Protein AF-A0A3A6Q9D6-F1 (afdb_monomer_lite)

Secondary structure (DSSP, 8-state):
--EEEEE-TTSBEEEEESSPPSSSS-EEE--GGGG-----TTEEEEEEE-TTPPPPTTS-----SSEEEEEEE-

Structure (mmCIF, N/CA/C/O backbone):
data_AF-A0A3A6Q9D6-F1
#
_entry.id   AF-A0A3A6Q9D6-F1
#
loop_
_atom_site.group_PDB
_atom_site.id
_atom_site.type_symbol
_atom_site.label_atom_id
_atom_site.label_alt_id
_atom_site.label_comp_id
_atom_site.label_asym_id
_atom_site.label_entity_id
_atom_site.label_seq_id
_atom_site.pdbx_PDB_ins_code
_atom_site.Cartn_x
_atom_site.Cartn_y
_atom_site.Cartn_z
_atom_site.occupancy
_atom_site.B_iso_or_equiv
_atom_site.auth_seq_id
_atom_site.auth_comp_id
_atom_site.auth_asym_id
_atom_site.auth_atom_id
_atom_site.pdbx_PDB_model_num
ATOM 1 N N . MET A 1 1 ? 1.238 9.950 10.376 1.00 72.56 1 MET A N 1
ATOM 2 C CA . MET A 1 1 ? -0.192 10.074 10.024 1.00 72.56 1 MET A CA 1
ATOM 3 C C . MET A 1 1 ? -0.635 8.689 9.607 1.00 72.56 1 MET A C 1
ATOM 5 O O . MET A 1 1 ? 0.108 8.054 8.874 1.00 72.56 1 MET A O 1
ATOM 9 N N . THR A 1 2 ? -1.738 8.197 10.150 1.00 81.56 2 THR A N 1
ATOM 10 C CA . THR A 1 2 ? -2.210 6.827 9.917 1.00 81.56 2 THR A CA 1
ATOM 11 C C . THR A 1 2 ? -3.000 6.754 8.610 1.00 81.56 2 THR A C 1
ATOM 13 O O . THR A 1 2 ? -3.704 7.707 8.270 1.00 81.56 2 THR A O 1
ATOM 16 N N . ARG A 1 3 ? -2.871 5.655 7.865 1.00 88.69 3 ARG A N 1
ATOM 17 C CA . ARG A 1 3 ? -3.733 5.322 6.724 1.00 88.69 3 ARG A CA 1
ATOM 18 C C . ARG A 1 3 ? -4.290 3.922 6.895 1.00 88.69 3 ARG A C 1
ATOM 20 O O . ARG A 1 3 ? -3.688 3.0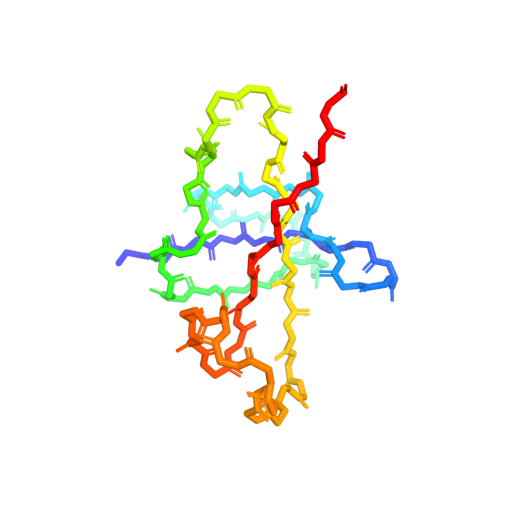89 7.559 1.00 88.69 3 ARG A O 1
ATOM 27 N N . TYR A 1 4 ? -5.413 3.678 6.245 1.00 90.75 4 TYR A N 1
ATOM 28 C CA . TYR A 1 4 ? -6.044 2.375 6.172 1.00 90.75 4 TYR A CA 1
ATOM 29 C C . TYR A 1 4 ? -5.945 1.874 4.743 1.00 90.75 4 TYR A C 1
ATOM 31 O O . TYR A 1 4 ? -6.161 2.643 3.802 1.00 90.75 4 TYR A O 1
ATOM 39 N N . ILE A 1 5 ? -5.598 0.604 4.584 1.00 91.19 5 ILE A N 1
ATOM 40 C CA . ILE A 1 5 ? -5.496 -0.047 3.281 1.00 91.19 5 ILE A CA 1
ATOM 41 C C . ILE A 1 5 ? -6.394 -1.269 3.226 1.00 91.19 5 ILE A C 1
ATOM 43 O O . ILE A 1 5 ? -6.625 -1.925 4.242 1.00 91.19 5 ILE A O 1
ATOM 47 N N . ARG A 1 6 ? -6.862 -1.588 2.025 1.00 91.88 6 ARG A N 1
ATOM 48 C CA . ARG A 1 6 ? -7.498 -2.865 1.725 1.00 91.88 6 ARG A CA 1
ATOM 49 C C . ARG A 1 6 ? -6.650 -3.605 0.706 1.00 91.88 6 ARG A C 1
ATOM 51 O O . ARG A 1 6 ? -6.128 -3.001 -0.234 1.00 91.88 6 ARG A O 1
ATOM 58 N N . THR A 1 7 ? -6.520 -4.909 0.890 1.00 88.94 7 THR A N 1
ATOM 59 C CA . THR A 1 7 ? -5.699 -5.769 0.040 1.00 88.94 7 THR A CA 1
ATOM 60 C C . THR A 1 7 ? -6.558 -6.806 -0.669 1.00 88.94 7 THR A C 1
ATOM 62 O O . THR A 1 7 ? -7.592 -7.220 -0.151 1.00 88.94 7 THR A O 1
ATOM 65 N N . ALA A 1 8 ? 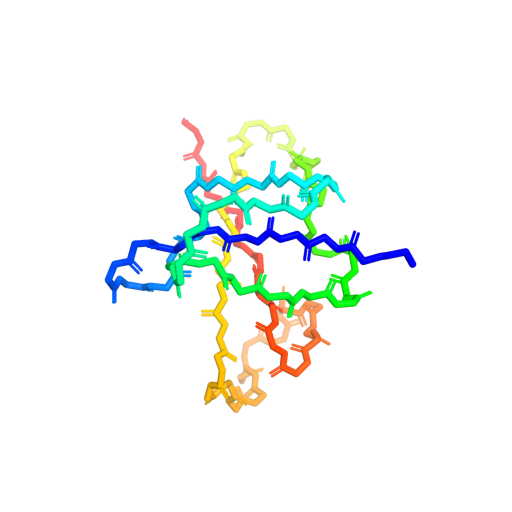-6.140 -7.217 -1.861 1.00 87.12 8 ALA A N 1
ATOM 66 C CA . ALA A 1 8 ? -6.600 -8.462 -2.463 1.00 87.12 8 ALA A CA 1
ATOM 67 C C . ALA A 1 8 ? -5.926 -9.668 -1.775 1.00 87.12 8 ALA A C 1
ATOM 69 O O . ALA A 1 8 ? -5.029 -9.496 -0.944 1.00 87.12 8 ALA A O 1
ATOM 70 N N . ASP A 1 9 ? -6.348 -10.884 -2.128 1.00 82.62 9 ASP A N 1
ATOM 71 C CA . ASP A 1 9 ? -5.830 -12.131 -1.540 1.00 82.62 9 ASP A CA 1
ATOM 72 C C . ASP A 1 9 ? -4.324 -12.345 -1.787 1.00 82.62 9 ASP A C 1
ATOM 74 O O . ASP A 1 9 ? -3.664 -13.060 -1.040 1.00 82.62 9 ASP A O 1
ATOM 78 N N . ASP A 1 10 ? -3.770 -11.712 -2.824 1.00 77.31 10 ASP A N 1
ATOM 79 C CA . ASP A 1 10 ? -2.343 -11.729 -3.170 1.00 77.31 10 ASP A CA 1
ATOM 80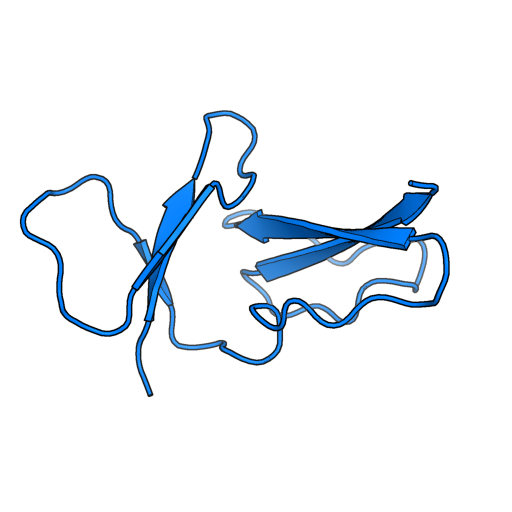 C C . ASP A 1 10 ? -1.524 -10.638 -2.450 1.00 77.31 10 ASP A C 1
ATOM 82 O O . ASP A 1 10 ? -0.343 -10.445 -2.740 1.00 77.31 10 ASP A O 1
ATOM 86 N N . GLY A 1 11 ? -2.146 -9.891 -1.532 1.00 82.25 11 GLY A N 1
ATOM 87 C CA . GLY A 1 11 ? -1.521 -8.790 -0.802 1.00 82.25 11 GLY A CA 1
ATOM 88 C C . GLY A 1 11 ? -1.468 -7.471 -1.577 1.00 82.25 11 GLY A C 1
ATOM 89 O O . GLY A 1 11 ? -1.016 -6.464 -1.027 1.00 82.25 11 GLY A O 1
ATOM 90 N N . ARG A 1 12 ? -1.946 -7.405 -2.829 1.00 85.12 12 ARG A N 1
ATOM 91 C CA . ARG A 1 12 ? -1.984 -6.152 -3.597 1.00 85.12 12 ARG A CA 1
ATOM 92 C C . ARG A 1 12 ? -2.927 -5.155 -2.938 1.00 85.12 12 ARG A C 1
ATOM 94 O O . ARG A 1 12 ? -4.092 -5.456 -2.697 1.00 85.12 12 ARG A O 1
ATOM 101 N N . ILE A 1 13 ? -2.452 -3.936 -2.710 1.00 89.12 13 ILE A N 1
ATOM 102 C CA . ILE A 1 13 ? -3.273 -2.848 -2.180 1.00 89.12 13 ILE A CA 1
ATOM 103 C C . ILE A 1 13 ? -4.251 -2.407 -3.267 1.00 89.12 13 ILE A C 1
ATOM 105 O O . ILE A 1 13 ? -3.848 -1.961 -4.344 1.00 89.12 13 ILE A O 1
ATOM 109 N N . THR A 1 14 ? -5.538 -2.551 -2.973 1.00 90.12 14 THR A N 1
ATOM 110 C CA . THR A 1 14 ? -6.645 -2.209 -3.874 1.00 90.12 14 THR A CA 1
ATOM 111 C C . THR A 1 14 ? -7.283 -0.877 -3.515 1.00 90.12 14 THR A C 1
ATOM 113 O O . THR A 1 14 ? -7.767 -0.185 -4.407 1.00 90.12 14 THR A O 1
ATOM 116 N N . ASP A 1 15 ? -7.242 -0.497 -2.237 1.00 89.81 15 ASP A N 1
ATOM 117 C CA . ASP A 1 15 ? -7.840 0.741 -1.750 1.00 89.81 15 ASP A CA 1
ATOM 118 C C . ASP A 1 15 ? -7.017 1.350 -0.605 1.00 89.81 15 ASP A C 1
ATOM 120 O O . ASP A 1 15 ? -6.325 0.639 0.132 1.00 89.81 15 ASP A O 1
ATOM 124 N N . THR A 1 16 ? -7.084 2.675 -0.466 1.00 90.00 16 THR A N 1
ATOM 125 C CA . THR A 1 16 ? -6.415 3.435 0.594 1.00 90.00 16 THR A CA 1
ATOM 126 C C . THR A 1 16 ? -7.285 4.598 1.053 1.00 90.00 16 THR A C 1
ATOM 128 O O . THR A 1 16 ? -7.729 5.398 0.229 1.00 90.00 16 THR A O 1
ATOM 131 N N . GLN A 1 17 ? -7.426 4.793 2.362 1.00 89.56 17 GLN A N 1
ATOM 132 C CA . GLN A 1 17 ? -8.148 5.940 2.913 1.00 89.56 17 GLN A CA 1
ATOM 133 C C . GLN A 1 17 ? -7.517 6.470 4.200 1.00 89.56 17 GLN A C 1
ATOM 135 O O . GLN A 1 17 ? -6.808 5.762 4.912 1.00 89.56 17 GLN A O 1
ATOM 140 N N . THR A 1 18 ? -7.736 7.752 4.480 1.00 88.81 18 THR A N 1
ATOM 141 C CA . THR A 1 18 ? -7.164 8.449 5.644 1.00 88.81 18 THR A CA 1
ATOM 142 C C . THR A 1 18 ? -8.052 8.394 6.878 1.00 88.81 18 THR A C 1
ATOM 144 O O . THR A 1 18 ? -7.536 8.391 7.991 1.00 88.81 18 THR A O 1
ATOM 147 N N . ASP A 1 19 ? -9.368 8.357 6.690 1.00 89.38 19 ASP A N 1
ATOM 148 C CA . ASP A 1 19 ? -10.330 8.254 7.784 1.00 89.38 19 ASP A CA 1
ATOM 149 C C . ASP A 1 19 ? -10.531 6.793 8.180 1.00 89.38 19 ASP A C 1
ATOM 151 O O . ASP A 1 19 ? -10.415 5.903 7.336 1.00 89.38 19 ASP A O 1
ATOM 155 N N . GLN A 1 20 ? -10.847 6.536 9.451 1.00 87.62 20 GLN A N 1
ATOM 156 C CA . GLN A 1 20 ? -11.081 5.177 9.933 1.00 87.62 20 GLN A CA 1
ATOM 157 C C . GLN A 1 20 ? -12.325 4.573 9.250 1.00 87.62 20 GLN A C 1
ATOM 159 O O . GLN A 1 20 ? -13.424 5.119 9.395 1.00 87.62 20 GLN A O 1
ATOM 164 N N . PRO A 1 21 ? -12.180 3.468 8.498 1.00 89.31 21 PRO A N 1
ATOM 165 C CA . PRO A 1 21 ? -13.294 2.817 7.822 1.00 89.31 21 PRO A CA 1
ATOM 166 C C . PRO A 1 21 ? -14.225 2.107 8.804 1.00 89.31 21 PRO A C 1
ATOM 168 O O . PRO A 1 21 ? -13.823 1.663 9.878 1.00 89.31 21 PRO A O 1
ATOM 171 N N . ALA A 1 22 ? -15.480 1.940 8.387 1.00 85.00 22 ALA A N 1
ATOM 172 C CA . ALA A 1 22 ? -16.400 1.012 9.025 1.00 85.00 22 ALA A CA 1
ATOM 173 C C . ALA A 1 22 ? -16.239 -0.370 8.368 1.00 85.00 22 ALA A C 1
ATOM 175 O O . ALA A 1 22 ? -16.721 -0.583 7.257 1.00 85.00 22 ALA A O 1
ATOM 176 N N . GLY A 1 23 ? -15.541 -1.286 9.036 1.00 82.31 23 GLY A N 1
ATOM 177 C CA . GLY A 1 23 ? -15.330 -2.657 8.568 1.00 82.31 23 GLY A CA 1
ATOM 178 C C . GLY A 1 23 ? -14.014 -3.241 9.073 1.00 82.31 23 GLY A C 1
ATOM 179 O O . GLY A 1 23 ? -13.049 -2.508 9.273 1.00 82.31 23 GLY A O 1
ATOM 180 N N . ASP A 1 24 ? -13.985 -4.556 9.276 1.00 82.50 24 ASP A N 1
ATOM 181 C CA . ASP A 1 24 ? -12.827 -5.272 9.831 1.00 82.50 24 ASP A CA 1
ATOM 182 C C . ASP A 1 24 ? -11.803 -5.702 8.763 1.00 82.50 24 ASP A C 1
ATOM 184 O O . ASP A 1 24 ? -10.771 -6.281 9.084 1.00 82.50 24 ASP A O 1
ATOM 188 N N . ASP A 1 25 ? -12.072 -5.434 7.484 1.00 87.44 25 ASP A N 1
ATOM 189 C CA . ASP A 1 25 ? -11.236 -5.833 6.347 1.00 87.44 25 ASP A CA 1
ATOM 190 C C . ASP A 1 25 ? -10.258 -4.738 5.892 1.00 87.44 25 ASP A C 1
ATOM 192 O O . ASP A 1 25 ? -9.800 -4.716 4.747 1.00 87.44 25 ASP A O 1
ATOM 196 N N . TRP A 1 26 ? -9.951 -3.819 6.804 1.00 91.19 26 TRP A N 1
ATOM 197 C CA . TRP A 1 26 ? -9.006 -2.733 6.612 1.00 91.19 26 TRP A CA 1
ATOM 198 C C . TRP A 1 26 ? -7.823 -2.880 7.554 1.00 91.19 26 TRP A C 1
ATOM 200 O O . TRP A 1 26 ? -7.976 -3.172 8.738 1.00 91.19 26 TRP A O 1
ATOM 210 N N . ILE A 1 27 ? -6.637 -2.617 7.023 1.00 88.94 27 ILE A N 1
ATOM 211 C CA . ILE A 1 27 ? -5.379 -2.739 7.748 1.00 88.94 27 ILE A CA 1
ATOM 212 C C . ILE A 1 27 ? -4.857 -1.337 8.029 1.00 88.94 27 ILE A C 1
ATOM 214 O O . ILE A 1 27 ? -4.700 -0.525 7.115 1.00 88.94 27 ILE A O 1
ATOM 218 N N . GLU A 1 28 ? -4.607 -1.047 9.301 1.00 89.19 28 GLU A N 1
ATOM 219 C CA . GLU A 1 28 ? -3.995 0.206 9.721 1.00 89.19 28 GLU A CA 1
ATOM 220 C C . GLU A 1 28 ? -2.487 0.186 9.439 1.00 89.19 28 GLU A C 1
ATOM 222 O O . GLU A 1 28 ? -1.781 -0.723 9.871 1.00 89.19 28 GLU A O 1
ATOM 227 N N . ILE A 1 29 ? -1.986 1.209 8.746 1.00 85.00 29 ILE A N 1
ATOM 228 C CA . ILE A 1 29 ? -0.565 1.383 8.453 1.00 85.00 29 ILE A CA 1
ATOM 229 C C . ILE A 1 29 ? -0.083 2.784 8.829 1.00 85.00 29 ILE A C 1
ATOM 231 O O . ILE A 1 29 ? -0.748 3.804 8.618 1.00 85.00 29 ILE A O 1
ATOM 235 N N . SER A 1 30 ? 1.126 2.838 9.372 1.00 79.69 30 SER A N 1
ATOM 236 C CA . SER A 1 30 ? 1.822 4.075 9.737 1.00 79.69 30 SER A CA 1
ATOM 237 C C . SER A 1 30 ? 2.880 4.482 8.700 1.00 79.69 30 SER A C 1
ATOM 239 O O . SER A 1 30 ? 3.315 5.637 8.672 1.00 79.69 30 SER A O 1
ATOM 241 N N . GLU A 1 31 ? 3.260 3.563 7.811 1.00 75.31 31 GLU A N 1
ATOM 242 C CA . GLU A 1 31 ? 4.388 3.691 6.888 1.00 75.31 31 GLU A CA 1
ATOM 243 C C . GLU A 1 31 ? 3.949 4.229 5.517 1.00 75.31 31 GLU A C 1
ATOM 245 O O . GLU A 1 31 ? 3.727 3.517 4.546 1.00 75.31 31 GLU A O 1
ATOM 250 N N . LEU A 1 32 ? 3.798 5.548 5.414 1.00 74.81 32 LEU A N 1
ATOM 251 C CA . LEU A 1 32 ? 3.158 6.162 4.243 1.00 74.81 32 LEU A CA 1
ATOM 252 C C . LEU A 1 32 ? 4.036 6.276 2.988 1.00 74.81 32 LEU A C 1
ATOM 254 O O . LEU A 1 32 ? 3.504 6.536 1.907 1.00 74.81 32 LEU A O 1
ATOM 258 N N . ALA A 1 33 ? 5.359 6.125 3.114 1.00 73.38 33 ALA A N 1
ATOM 259 C CA . ALA A 1 33 ? 6.316 6.394 2.034 1.00 73.38 33 ALA A CA 1
ATOM 260 C C . ALA A 1 33 ? 6.037 5.566 0.762 1.00 73.38 33 ALA A C 1
ATOM 262 O O . ALA A 1 33 ? 6.271 6.029 -0.355 1.00 73.38 33 ALA A O 1
ATOM 263 N N . TYR A 1 34 ? 5.450 4.382 0.936 1.00 69.94 34 TYR A N 1
ATOM 264 C CA . TYR A 1 34 ? 5.193 3.402 -0.120 1.00 69.94 34 TYR A CA 1
ATOM 265 C C . TYR A 1 34 ? 3.825 3.534 -0.785 1.00 69.94 34 TYR A C 1
ATOM 267 O O . TYR A 1 34 ? 3.572 2.920 -1.818 1.00 69.94 34 TYR A O 1
ATOM 275 N N . LEU A 1 35 ? 2.949 4.384 -0.243 1.00 75.25 35 LEU A N 1
ATOM 276 C CA . LEU A 1 35 ? 1.597 4.579 -0.766 1.00 75.25 35 LEU A CA 1
ATOM 277 C C . LEU A 1 35 ? 1.521 5.615 -1.884 1.00 75.25 35 LEU A C 1
ATOM 279 O O . LEU A 1 35 ? 0.437 5.846 -2.411 1.00 75.25 35 LEU A O 1
ATOM 283 N N . SER A 1 36 ? 2.632 6.257 -2.236 1.00 80.00 36 SER A N 1
ATOM 284 C CA . SER A 1 36 ? 2.665 7.209 -3.345 1.00 80.00 36 SER A CA 1
ATOM 285 C C . SER A 1 36 ? 2.345 6.517 -4.671 1.00 80.00 36 SER A C 1
ATOM 287 O O . SER A 1 36 ? 2.928 5.476 -4.975 1.00 80.00 36 SER A O 1
ATOM 289 N N . ASP A 1 37 ? 1.493 7.132 -5.488 1.00 76.25 37 ASP A N 1
ATOM 290 C CA . ASP A 1 37 ? 1.186 6.695 -6.858 1.00 76.25 37 ASP A CA 1
ATOM 291 C C . ASP A 1 37 ? 2.279 7.070 -7.875 1.00 76.25 37 ASP A C 1
ATOM 293 O O . ASP A 1 37 ? 2.185 6.712 -9.042 1.00 76.25 37 ASP A O 1
ATOM 297 N N . ALA A 1 38 ? 3.334 7.781 -7.457 1.00 81.94 38 ALA A N 1
ATOM 298 C CA . ALA A 1 38 ? 4.396 8.204 -8.368 1.00 81.94 38 ALA A CA 1
ATOM 299 C C . ALA A 1 38 ? 5.107 6.998 -9.004 1.00 81.94 38 ALA A C 1
ATOM 301 O O . ALA A 1 38 ? 5.618 6.140 -8.279 1.00 81.94 38 ALA A O 1
ATOM 302 N N . ALA A 1 39 ? 5.184 6.961 -10.331 1.00 82.25 39 ALA A N 1
ATOM 303 C CA . ALA A 1 39 ? 5.894 5.950 -11.108 1.00 82.25 39 ALA A CA 1
ATOM 304 C C . ALA A 1 39 ? 6.769 6.615 -12.187 1.00 82.25 39 ALA A C 1
ATOM 306 O O . ALA A 1 39 ? 6.475 7.749 -12.576 1.00 82.25 39 ALA A O 1
ATOM 307 N N . PRO A 1 40 ? 7.852 5.958 -12.644 1.00 82.75 40 PRO A N 1
ATOM 308 C CA . PRO A 1 40 ? 8.597 6.389 -13.824 1.00 82.75 40 PRO A CA 1
ATOM 309 C C . PRO A 1 40 ? 7.708 6.464 -15.070 1.00 82.75 40 PRO A C 1
ATOM 311 O O . PRO A 1 40 ? 6.700 5.765 -15.166 1.00 82.75 40 PRO A O 1
ATOM 314 N N . ASP A 1 41 ? 8.112 7.272 -16.051 1.00 87.25 41 ASP A N 1
ATOM 315 C CA . ASP A 1 41 ? 7.396 7.362 -17.325 1.00 87.25 41 ASP A CA 1
ATOM 316 C C . ASP A 1 41 ? 7.274 5.981 -17.993 1.00 87.25 41 ASP A C 1
ATOM 318 O O . ASP A 1 41 ? 8.221 5.188 -18.014 1.00 87.25 41 ASP A O 1
ATOM 322 N N . GLY A 1 42 ? 6.085 5.690 -18.524 1.00 85.56 42 GLY A N 1
ATOM 323 C CA . GLY A 1 42 ? 5.769 4.401 -19.147 1.00 85.56 42 GLY A CA 1
ATOM 324 C C . GLY A 1 42 ? 5.593 3.237 -18.168 1.00 85.56 42 GLY A C 1
ATOM 325 O O . GLY A 1 42 ? 5.499 2.102 -18.619 1.00 85.56 42 GLY A O 1
ATOM 326 N N . HIS A 1 43 ? 5.555 3.495 -16.856 1.00 84.75 43 HIS A N 1
ATOM 327 C CA . HIS A 1 43 ? 5.362 2.464 -15.842 1.00 84.75 43 HIS A CA 1
ATOM 328 C C . HIS A 1 43 ? 4.157 2.753 -14.945 1.00 84.75 43 HIS A C 1
ATOM 330 O O . HIS A 1 43 ? 3.837 3.901 -14.640 1.00 84.75 43 HIS A O 1
ATOM 336 N N . GLU A 1 44 ? 3.538 1.689 -14.447 1.00 83.69 44 GLU A N 1
ATOM 337 C CA . GLU A 1 44 ? 2.539 1.722 -13.387 1.00 83.69 44 GLU A CA 1
ATOM 338 C C . GLU A 1 44 ? 3.151 1.278 -12.056 1.00 83.69 44 GLU A C 1
ATOM 340 O O . GLU A 1 44 ? 3.988 0.376 -11.994 1.00 83.69 44 GLU A O 1
ATOM 345 N N . ALA A 1 45 ? 2.713 1.905 -10.965 1.00 82.69 45 ALA A N 1
ATOM 346 C CA . ALA A 1 45 ? 3.090 1.521 -9.613 1.00 82.69 45 ALA A CA 1
ATOM 347 C C . ALA A 1 45 ? 2.063 0.551 -9.012 1.00 82.69 45 ALA A C 1
ATOM 349 O O . ALA A 1 45 ? 0.943 0.944 -8.678 1.00 82.69 45 ALA A O 1
ATOM 350 N N . ILE A 1 46 ? 2.469 -0.695 -8.782 1.00 82.56 46 ILE A N 1
ATOM 351 C CA . ILE A 1 46 ? 1.703 -1.668 -8.003 1.00 82.56 46 ILE A CA 1
ATOM 352 C C . ILE A 1 46 ? 2.216 -1.657 -6.562 1.00 82.56 46 ILE A C 1
ATOM 354 O O . ILE A 1 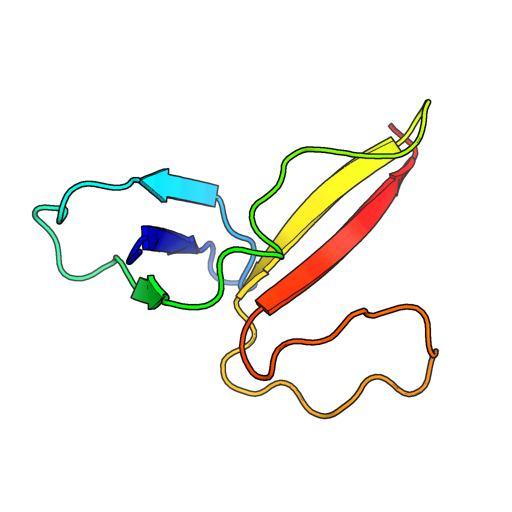46 ? 3.417 -1.724 -6.315 1.00 82.56 46 ILE A O 1
ATOM 358 N N . ARG A 1 47 ? 1.302 -1.558 -5.595 1.00 87.31 47 ARG A N 1
ATOM 359 C CA . ARG A 1 47 ? 1.616 -1.526 -4.161 1.00 87.31 47 ARG A CA 1
ATOM 360 C C . ARG A 1 47 ? 1.152 -2.819 -3.505 1.00 87.31 47 ARG A C 1
ATOM 362 O O . ARG A 1 47 ? 0.071 -3.304 -3.833 1.00 87.31 47 ARG A O 1
ATOM 369 N N . TYR A 1 48 ? 1.932 -3.326 -2.560 1.00 82.19 48 TYR A N 1
ATOM 370 C CA . TYR A 1 48 ? 1.649 -4.564 -1.840 1.00 82.19 48 TYR A CA 1
ATOM 371 C C . TYR A 1 48 ? 1.786 -4.357 -0.335 1.00 82.19 48 TYR A C 1
ATOM 373 O O . TYR A 1 48 ? 2.690 -3.657 0.121 1.00 82.19 48 TYR A O 1
ATOM 381 N N . TYR A 1 49 ? 0.905 -4.996 0.423 1.00 82.38 49 TYR A N 1
ATOM 382 C CA . TYR A 1 49 ? 1.088 -5.239 1.844 1.00 82.38 49 TYR A CA 1
ATOM 383 C C . TYR A 1 49 ? 1.792 -6.581 2.012 1.00 82.38 49 TYR A C 1
ATOM 385 O O . TYR A 1 49 ? 1.342 -7.591 1.469 1.00 82.38 49 TYR A O 1
ATOM 393 N N . LYS A 1 50 ? 2.905 -6.587 2.738 1.00 75.81 50 LYS A N 1
ATOM 394 C CA . LYS A 1 50 ? 3.711 -7.780 2.974 1.00 75.81 50 LYS A CA 1
ATOM 395 C C . LYS A 1 50 ? 3.900 -7.975 4.486 1.00 75.81 50 LYS A C 1
ATOM 397 O O . LYS A 1 50 ? 4.939 -7.604 5.019 1.00 75.81 50 LYS A O 1
ATOM 402 N N . PRO A 1 51 ? 2.919 -8.541 5.202 1.00 64.88 51 PRO A N 1
ATOM 403 C CA . PRO A 1 51 ? 3.032 -8.729 6.650 1.00 64.88 51 PRO A CA 1
ATOM 404 C C . PRO A 1 51 ? 4.133 -9.729 7.046 1.00 64.88 51 PRO A C 1
ATOM 406 O O . PRO A 1 51 ? 4.552 -9.745 8.198 1.00 64.88 51 PRO A O 1
ATOM 409 N N . GLU A 1 52 ? 4.585 -10.556 6.097 1.00 59.88 52 GLU A N 1
ATOM 410 C CA . GLU A 1 52 ? 5.610 -11.593 6.266 1.00 59.88 52 GLU A CA 1
ATOM 411 C C . GLU A 1 52 ? 6.875 -11.310 5.425 1.00 59.88 52 GLU A C 1
ATOM 413 O O . GLU A 1 52 ? 7.603 -12.243 5.100 1.00 59.88 52 GLU A O 1
ATOM 418 N N . ALA A 1 53 ? 7.121 -10.062 4.991 1.00 54.72 53 ALA A N 1
ATOM 419 C CA . ALA A 1 53 ? 8.276 -9.761 4.136 1.00 54.72 53 ALA A CA 1
ATOM 420 C C . ALA A 1 53 ? 9.607 -10.110 4.818 1.00 54.72 53 ALA A C 1
ATOM 422 O O . ALA A 1 53 ? 9.941 -9.544 5.858 1.00 54.72 53 ALA A O 1
ATOM 423 N N . GLU A 1 54 ? 10.393 -10.977 4.183 1.00 49.66 54 GLU A N 1
ATOM 424 C CA . GLU A 1 54 ? 11.842 -11.043 4.374 1.00 49.66 54 GLU A CA 1
ATOM 425 C C . GLU A 1 54 ? 12.528 -10.159 3.311 1.00 49.66 54 GLU A C 1
ATOM 427 O O . GLU A 1 54 ? 12.024 -10.033 2.189 1.00 49.66 54 GLU A O 1
ATOM 432 N N . GLU A 1 55 ? 13.655 -9.541 3.683 1.00 44.41 55 GLU A N 1
ATOM 433 C CA . GLU A 1 55 ? 14.446 -8.596 2.872 1.00 44.41 55 GLU A CA 1
ATOM 434 C C . GLU A 1 55 ? 14.702 -9.128 1.434 1.00 44.41 55 G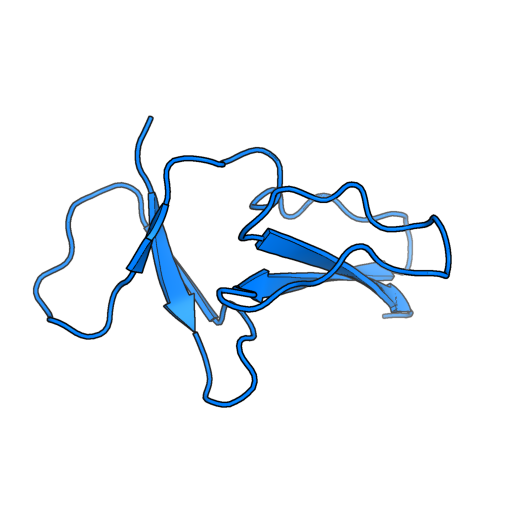LU A C 1
ATOM 436 O O . GLU A 1 55 ? 15.111 -10.279 1.280 1.00 44.41 55 GLU A O 1
ATOM 441 N N . PRO A 1 56 ? 14.492 -8.347 0.353 1.00 50.41 56 PRO A N 1
ATOM 442 C CA . PRO A 1 56 ? 14.561 -8.824 -1.015 1.00 50.41 56 PRO A CA 1
ATOM 443 C C . PRO A 1 56 ? 16.012 -8.921 -1.462 1.00 50.41 56 PRO A C 1
ATOM 445 O O . PRO A 1 56 ? 16.744 -7.929 -1.476 1.00 50.41 56 PRO A O 1
ATOM 448 N N . ASP A 1 57 ? 16.381 -10.103 -1.953 1.00 50.09 57 ASP A N 1
ATOM 449 C CA . ASP A 1 57 ? 17.716 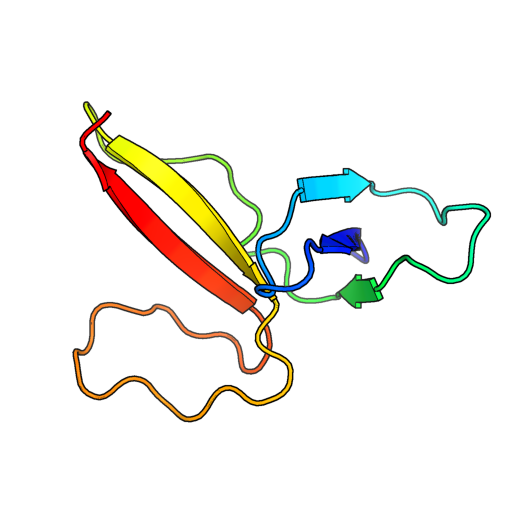-10.406 -2.481 1.00 50.09 57 ASP A CA 1
ATOM 450 C C . ASP A 1 57 ? 18.133 -9.512 -3.673 1.00 50.09 57 ASP A C 1
ATOM 452 O O . ASP A 1 57 ? 19.322 -9.310 -3.916 1.00 50.09 57 ASP A O 1
ATOM 456 N N . ASP A 1 58 ? 17.171 -8.941 -4.411 1.00 50.72 58 ASP A N 1
ATOM 457 C CA . ASP A 1 58 ? 17.408 -8.235 -5.681 1.00 50.72 58 ASP A CA 1
ATOM 458 C C . ASP A 1 58 ? 17.599 -6.708 -5.564 1.00 50.72 58 ASP A C 1
ATOM 460 O O . ASP A 1 58 ? 17.726 -6.021 -6.576 1.00 50.72 58 ASP A O 1
ATOM 464 N N . GLY A 1 59 ? 17.649 -6.134 -4.356 1.00 43.34 59 GLY A N 1
ATOM 465 C CA . GLY A 1 59 ? 18.188 -4.779 -4.131 1.00 43.34 59 GLY A CA 1
ATOM 466 C C . GLY A 1 59 ? 17.439 -3.584 -4.759 1.00 43.34 59 GLY A C 1
ATOM 467 O O . GLY A 1 59 ? 17.953 -2.466 -4.715 1.00 43.34 59 GLY A O 1
ATOM 468 N N . TRP A 1 60 ? 16.235 -3.772 -5.316 1.00 45.75 60 TRP A N 1
ATOM 469 C CA . TRP A 1 60 ? 15.386 -2.690 -5.863 1.00 45.75 60 TRP A CA 1
ATOM 470 C C . TRP A 1 60 ? 14.106 -2.419 -5.058 1.00 45.75 60 TRP A C 1
ATOM 472 O O . TRP A 1 60 ? 13.254 -1.637 -5.481 1.00 45.75 60 TRP A O 1
ATOM 482 N N . GLY A 1 61 ? 13.971 -3.019 -3.876 1.00 47.88 61 GLY A N 1
ATOM 483 C CA . GLY A 1 61 ? 12.952 -2.644 -2.906 1.00 47.88 61 GLY A CA 1
ATOM 484 C C . GLY A 1 61 ? 13.518 -1.591 -1.969 1.00 47.88 61 GLY A C 1
ATOM 485 O O . GLY A 1 61 ? 14.383 -1.894 -1.156 1.00 47.88 61 GLY A O 1
ATOM 486 N N . ILE A 1 62 ? 13.023 -0.356 -2.040 1.00 45.34 62 ILE A N 1
ATOM 487 C CA . ILE A 1 62 ? 12.999 0.435 -0.811 1.00 45.34 62 ILE A CA 1
ATOM 488 C C . ILE A 1 62 ? 12.007 -0.353 0.060 1.00 45.34 62 ILE A C 1
ATOM 490 O O . ILE A 1 62 ? 10.851 -0.507 -0.334 1.00 45.34 62 ILE A O 1
ATOM 494 N N . GLU A 1 63 ? 12.477 -1.005 1.116 1.00 48.28 63 GLU A N 1
ATOM 495 C CA . GLU A 1 63 ? 11.609 -1.803 1.976 1.00 48.28 63 GLU A CA 1
ATOM 496 C C . GLU A 1 63 ? 11.323 -1.076 3.275 1.00 48.28 63 GLU A C 1
ATOM 498 O O . GLU A 1 63 ? 12.201 -0.575 3.976 1.00 48.28 63 GLU A O 1
ATOM 503 N N . SER A 1 64 ? 10.034 -0.964 3.544 1.00 55.62 64 SER A N 1
ATOM 504 C CA . SER A 1 64 ? 9.509 -0.974 4.894 1.00 55.62 64 SER A CA 1
ATOM 505 C C . SER A 1 64 ? 9.230 -2.434 5.242 1.00 55.62 64 SER A C 1
ATOM 507 O O . SER A 1 64 ? 8.900 -3.217 4.351 1.00 55.62 64 SER A O 1
ATOM 509 N N . GLU A 1 65 ? 9.294 -2.779 6.527 1.00 59.94 65 GLU A N 1
ATOM 510 C CA . GLU A 1 65 ? 9.013 -4.125 7.048 1.00 59.94 65 GLU A CA 1
ATOM 511 C C . GLU A 1 65 ? 7.617 -4.659 6.657 1.00 59.94 65 GLU A C 1
ATOM 513 O O . GLU A 1 65 ? 7.366 -5.853 6.782 1.00 59.94 65 GLU A O 1
ATOM 518 N N . THR A 1 66 ? 6.691 -3.804 6.193 1.00 70.56 66 THR A N 1
ATOM 519 C CA . THR A 1 66 ? 5.291 -4.191 5.947 1.00 70.56 66 THR A CA 1
ATOM 520 C C . THR A 1 66 ? 4.724 -3.790 4.583 1.00 70.56 66 THR A C 1
ATOM 522 O O . THR A 1 66 ? 3.630 -4.235 4.216 1.00 70.56 66 THR A O 1
ATOM 525 N N . LEU A 1 67 ? 5.429 -2.965 3.799 1.00 76.62 67 LEU A N 1
ATOM 526 C CA . LEU A 1 67 ? 4.926 -2.423 2.531 1.00 76.62 67 LEU A CA 1
ATOM 527 C C . LEU A 1 67 ? 5.953 -2.530 1.407 1.00 76.62 67 LEU A C 1
ATOM 529 O O . LEU A 1 67 ? 7.119 -2.182 1.563 1.00 76.62 67 LEU A O 1
ATOM 533 N N . GLY A 1 68 ? 5.476 -2.942 0.233 1.00 76.56 68 GLY A N 1
ATOM 534 C CA . GLY A 1 68 ? 6.267 -3.055 -0.986 1.00 76.56 68 GLY A CA 1
ATOM 535 C C . GLY A 1 68 ? 5.670 -2.266 -2.146 1.00 76.56 68 GLY A C 1
ATOM 536 O O . GLY A 1 68 ? 4.463 -2.014 -2.214 1.00 76.56 68 GLY A O 1
ATOM 537 N N . LYS A 1 69 ? 6.526 -1.901 -3.100 1.00 78.50 69 LYS A N 1
ATOM 538 C CA . LYS A 1 69 ? 6.129 -1.220 -4.332 1.00 78.50 69 LYS A CA 1
ATOM 539 C C . LYS A 1 69 ? 6.897 -1.786 -5.523 1.00 78.50 69 LYS A C 1
ATOM 541 O O . LYS A 1 69 ? 8.114 -1.911 -5.466 1.00 78.50 69 LYS A O 1
ATOM 546 N N . GLN A 1 70 ? 6.178 -2.103 -6.592 1.00 79.31 70 GLN A N 1
ATOM 547 C CA . GLN A 1 70 ? 6.704 -2.637 -7.842 1.00 79.31 70 GLN A CA 1
ATOM 548 C C . GLN A 1 70 ? 6.330 -1.703 -8.992 1.00 79.31 70 GLN A C 1
ATOM 550 O O . GLN A 1 70 ? 5.203 -1.215 -9.049 1.00 79.31 70 GLN A O 1
ATOM 555 N N . PHE A 1 71 ? 7.260 -1.478 -9.915 1.00 81.19 71 PHE A N 1
ATOM 556 C CA . PHE A 1 71 ? 6.991 -0.767 -11.162 1.00 81.19 71 PHE A CA 1
ATOM 557 C C . PHE A 1 71 ? 6.893 -1.773 -12.304 1.00 81.19 71 PHE A C 1
ATOM 559 O O . PHE A 1 71 ? 7.773 -2.621 -12.449 1.00 81.19 71 PHE A O 1
ATOM 566 N N . VAL A 1 72 ? 5.827 -1.690 -13.092 1.00 79.75 72 VAL A N 1
ATOM 567 C CA . VAL A 1 72 ? 5.601 -2.539 -14.270 1.00 79.75 72 VAL A CA 1
ATOM 568 C C . VAL A 1 72 ? 5.404 -1.656 -15.493 1.00 79.75 72 VAL A C 1
ATOM 570 O O . VAL A 1 72 ? 4.863 -0.566 -15.356 1.00 79.75 72 VAL A O 1
ATOM 573 N N . GLU A 1 73 ? 5.869 -2.083 -16.663 1.00 82.50 73 GLU A N 1
ATOM 574 C CA . GLU A 1 73 ? 5.642 -1.353 -17.919 1.00 82.50 73 GLU A CA 1
ATOM 575 C C . GLU A 1 73 ? 4.134 -1.329 -18.246 1.00 82.50 73 GLU A C 1
ATOM 577 O O . GLU A 1 73 ? 3.461 -2.349 -18.066 1.00 82.50 73 GLU A O 1
ATOM 582 N N . ALA A 1 74 ? 3.615 -0.158 -18.638 1.00 71.69 74 ALA A N 1
ATOM 583 C CA . ALA A 1 74 ? 2.186 0.112 -18.855 1.00 71.69 74 ALA A CA 1
ATOM 584 C C . ALA A 1 74 ? 1.664 -0.349 -20.227 1.00 71.69 74 ALA A C 1
ATOM 586 O O . ALA A 1 74 ? 2.407 -0.213 -21.227 1.00 71.69 74 ALA A O 1
#

Sequence (74 aa):
MTRYIRTADDGRITDTQTDQPAGDDWIEISELAYLSDAAPDGHEAIRYYKPEAEEPDDGWGIESETLGKQFVEA

Foldseek 3Di:
DKKKFAADPQQWTPDIDDDDDDDPRIDIDPDCPQVDQDDPPQKGKIKGFDCPDDDDPPPPFPDDNTITIDIDGD

pLDDT: mean 76.6, std 14.01, range [43.34, 91.88]

Organism: NCBI:txid2216978

Radius of gyration: 12.6 Å; chains: 1; bounding box: 35×22×29 Å